Protein AF-A0A7W8E2T9-F1 (afdb_monomer)

Secondary structure (DSSP, 8-state):
--HHHHHHHHHHHHHHHHHHHHHHHHHHTTSTTTHHHHSPPSSHHHHHHHHHHHHHHHHHHHHHHHHHTT--HHHHTTSPTTS-HHHHHHHHHHHHHS-HHHHHHHHHHHHHHHHHHHHHHHHHHHHHHHHT-TTSS--

Nearest PDB structures (foldseek):
  8ka6-assembly1_A  TM=3.678E-01  e=3.080E+00  synthetic construct
  5ona-assembly1_A  TM=3.274E-01  e=3.440E+00  Homo sapiens

Structure (mmCIF, N/CA/C/O backbone):
data_AF-A0A7W8E2T9-F1
#
_entry.id   AF-A0A7W8E2T9-F1
#
loop_
_atom_site.group_PDB
_atom_site.id
_atom_site.type_symbol
_atom_site.label_atom_id
_atom_site.label_alt_id
_atom_site.label_comp_id
_atom_site.label_asym_id
_atom_site.label_entity_id
_atom_site.label_seq_id
_atom_site.pdbx_PDB_ins_code
_atom_site.Cartn_x
_atom_site.Cartn_y
_atom_site.Cartn_z
_atom_site.occupancy
_atom_site.B_iso_or_equiv
_atom_site.auth_seq_id
_atom_site.auth_comp_id
_atom_site.auth_asym_id
_atom_site.auth_atom_id
_atom_site.pdbx_PDB_model_num
ATOM 1 N N . MET A 1 1 ? 3.595 -1.027 -18.844 1.00 62.78 1 MET A N 1
ATOM 2 C CA . MET A 1 1 ? 3.741 0.191 -18.012 1.00 62.78 1 MET A CA 1
ATOM 3 C C . MET A 1 1 ? 5.228 0.493 -17.854 1.00 62.78 1 MET A C 1
ATOM 5 O O . MET A 1 1 ? 5.998 -0.455 -17.795 1.00 62.78 1 MET A O 1
ATOM 9 N N . ASN A 1 2 ? 5.650 1.761 -17.814 1.00 77.06 2 ASN A N 1
ATOM 10 C CA . ASN A 1 2 ? 7.060 2.116 -17.579 1.00 77.06 2 ASN A CA 1
ATOM 11 C C . ASN A 1 2 ? 7.319 2.253 -16.066 1.00 77.06 2 ASN A C 1
ATOM 13 O O . ASN A 1 2 ? 6.386 2.488 -15.301 1.00 77.06 2 ASN A O 1
ATOM 17 N N . LEU A 1 3 ? 8.577 2.163 -15.615 1.00 75.81 3 LEU A N 1
ATOM 18 C CA . LEU A 1 3 ? 8.931 2.258 -14.184 1.00 75.81 3 LEU A CA 1
ATOM 19 C C . LEU A 1 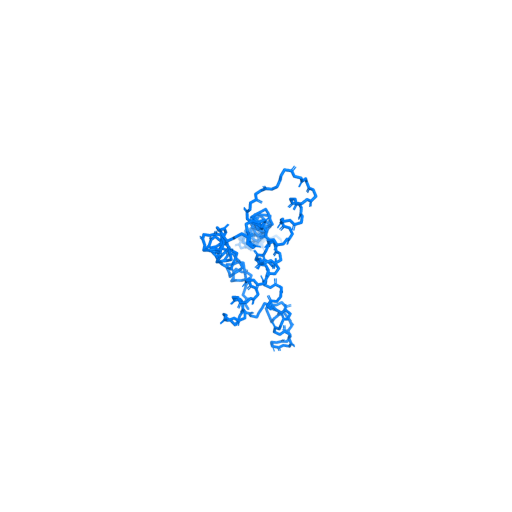3 ? 8.369 3.523 -13.510 1.00 75.81 3 LEU A C 1
ATOM 21 O O . LEU A 1 3 ? 7.909 3.480 -12.376 1.00 75.81 3 LEU A O 1
ATOM 25 N N . GLN A 1 4 ? 8.354 4.647 -14.226 1.00 80.38 4 GLN A N 1
ATOM 26 C CA . GLN A 1 4 ? 7.794 5.901 -13.720 1.00 80.38 4 GLN A CA 1
ATOM 27 C C . GLN A 1 4 ? 6.289 5.805 -13.442 1.00 80.38 4 GLN A C 1
ATOM 29 O O . GLN A 1 4 ? 5.837 6.278 -12.404 1.00 80.38 4 GLN A O 1
ATOM 34 N N . SER A 1 5 ? 5.519 5.172 -14.335 1.00 79.94 5 SER A N 1
ATOM 35 C CA . SER A 1 5 ? 4.077 4.986 -14.126 1.00 79.94 5 SER A CA 1
ATOM 36 C C . SER A 1 5 ? 3.809 3.990 -13.005 1.00 79.94 5 SER A C 1
ATOM 38 O O . SER A 1 5 ? 2.957 4.259 -12.174 1.00 79.94 5 SER A O 1
ATOM 40 N N . LEU A 1 6 ? 4.593 2.911 -12.906 1.00 81.25 6 LEU A N 1
ATOM 41 C CA . LEU A 1 6 ? 4.525 1.962 -11.790 1.00 81.25 6 LEU A CA 1
ATOM 42 C C . LEU A 1 6 ? 4.646 2.673 -10.438 1.00 81.25 6 LEU A C 1
ATOM 44 O O . LEU A 1 6 ? 3.811 2.493 -9.553 1.00 81.25 6 LEU A O 1
ATOM 48 N N . VAL A 1 7 ? 5.679 3.501 -10.295 1.00 82.31 7 VAL A N 1
ATOM 49 C CA . VAL A 1 7 ? 5.976 4.217 -9.053 1.00 82.31 7 VAL A CA 1
ATOM 50 C C . VAL A 1 7 ? 4.908 5.270 -8.773 1.00 82.31 7 VAL A C 1
ATOM 52 O O . VAL A 1 7 ? 4.400 5.327 -7.657 1.00 82.31 7 VAL A O 1
ATOM 55 N N . ALA A 1 8 ? 4.504 6.051 -9.779 1.00 84.81 8 ALA A N 1
ATOM 56 C CA . ALA A 1 8 ? 3.458 7.060 -9.626 1.00 84.81 8 ALA A CA 1
ATOM 57 C C . ALA A 1 8 ? 2.111 6.441 -9.220 1.00 84.81 8 ALA A C 1
ATOM 59 O O . ALA A 1 8 ? 1.478 6.914 -8.279 1.00 84.81 8 ALA A O 1
ATOM 60 N N . THR A 1 9 ? 1.694 5.356 -9.878 1.00 84.31 9 THR A N 1
ATOM 61 C CA . THR A 1 9 ? 0.458 4.634 -9.550 1.00 84.31 9 THR A CA 1
ATOM 62 C C . THR A 1 9 ? 0.529 4.019 -8.157 1.00 84.31 9 THR A C 1
ATOM 64 O O . THR A 1 9 ? -0.455 4.074 -7.425 1.00 84.31 9 THR A O 1
ATOM 67 N N . SER A 1 10 ? 1.683 3.479 -7.760 1.00 83.81 10 SER A N 1
ATOM 68 C CA . SER A 1 10 ? 1.841 2.892 -6.427 1.00 83.81 10 SER A CA 1
ATOM 69 C C . SER A 1 10 ? 1.798 3.951 -5.323 1.00 83.81 10 SER A C 1
ATOM 71 O O . SER A 1 10 ? 1.120 3.750 -4.324 1.00 83.81 10 SER A O 1
ATOM 73 N N . LEU A 1 11 ? 2.433 5.112 -5.524 1.00 85.31 11 LEU A N 1
ATOM 74 C CA . LEU A 1 11 ? 2.356 6.239 -4.587 1.00 85.31 11 LEU A CA 1
ATOM 75 C C . LEU A 1 11 ? 0.936 6.803 -4.484 1.00 85.31 11 LEU A C 1
ATOM 77 O O . LEU A 1 11 ? 0.447 7.042 -3.382 1.00 85.31 11 LEU A O 1
ATOM 81 N N . ALA A 1 12 ? 0.259 6.986 -5.622 1.00 87.69 12 ALA A N 1
ATOM 82 C CA . ALA A 1 12 ? -1.130 7.430 -5.647 1.00 87.69 12 ALA A CA 1
ATOM 83 C C . ALA A 1 12 ? -2.046 6.441 -4.910 1.00 87.69 12 ALA A C 1
ATOM 85 O O . ALA A 1 12 ? -2.916 6.862 -4.148 1.00 87.69 12 ALA A O 1
ATOM 86 N N . LEU A 1 13 ? -1.814 5.135 -5.087 1.00 86.94 13 LEU A N 1
ATOM 87 C CA . LEU A 1 13 ? -2.535 4.094 -4.364 1.00 86.94 13 LEU A CA 1
ATOM 88 C C . LEU A 1 13 ? -2.272 4.169 -2.855 1.00 86.94 13 LEU A C 1
ATOM 90 O O . LEU A 1 13 ? -3.228 4.116 -2.089 1.00 86.94 13 LEU A O 1
ATOM 94 N N . SER A 1 14 ? -1.022 4.347 -2.419 1.00 86.88 14 SER A N 1
ATOM 95 C CA . SER A 1 14 ? -0.682 4.494 -0.996 1.00 86.88 14 SER A CA 1
ATOM 96 C C . SER A 1 14 ? -1.406 5.680 -0.349 1.00 86.88 14 SER A C 1
ATOM 98 O O . SER A 1 14 ? -2.010 5.526 0.711 1.00 86.88 14 SER A O 1
ATOM 100 N N . VAL A 1 15 ? -1.433 6.841 -1.015 1.00 88.00 15 VAL A N 1
ATOM 101 C CA . VAL A 1 15 ? -2.159 8.030 -0.527 1.00 88.00 15 VAL A CA 1
ATOM 102 C C . VAL A 1 15 ? -3.671 7.789 -0.496 1.00 88.00 15 VAL A C 1
ATOM 104 O O . VAL A 1 15 ? -4.347 8.190 0.451 1.00 88.00 15 VAL A O 1
ATOM 107 N N . ALA A 1 16 ? -4.224 7.120 -1.511 1.00 87.69 16 ALA A N 1
ATOM 108 C CA . ALA A 1 16 ? -5.642 6.773 -1.533 1.00 87.69 16 ALA A CA 1
ATOM 109 C C . ALA A 1 16 ? -6.012 5.843 -0.365 1.00 87.69 16 ALA A C 1
ATOM 111 O O . ALA A 1 16 ? -7.010 6.080 0.312 1.00 87.69 16 ALA A O 1
ATOM 112 N N . VAL A 1 17 ? -5.192 4.824 -0.090 1.00 87.81 17 VAL A N 1
ATOM 113 C CA . VAL A 1 17 ? -5.390 3.898 1.035 1.00 87.81 17 VAL A CA 1
ATOM 114 C C . VAL A 1 17 ? -5.319 4.628 2.373 1.00 87.81 17 VAL A C 1
ATOM 116 O O . VAL A 1 17 ? -6.190 4.414 3.214 1.00 87.81 17 VAL A O 1
ATOM 119 N N . GLU A 1 18 ? -4.357 5.536 2.556 1.00 88.88 18 GLU A N 1
ATOM 120 C CA . GLU A 1 18 ? -4.262 6.373 3.759 1.00 88.88 18 GLU A CA 1
ATOM 121 C C . GLU A 1 18 ? -5.556 7.164 3.993 1.00 88.88 18 GLU A C 1
ATOM 123 O O . GLU A 1 18 ? -6.130 7.109 5.082 1.00 88.88 18 GLU A O 1
ATOM 128 N N . ARG A 1 19 ? -6.092 7.808 2.947 1.00 89.06 19 ARG A N 1
ATOM 129 C CA . ARG A 1 19 ? -7.361 8.548 3.038 1.00 89.06 19 ARG A CA 1
ATOM 130 C C . ARG A 1 19 ? -8.545 7.654 3.375 1.00 89.06 19 ARG A C 1
ATOM 132 O O . ARG A 1 19 ? -9.397 8.053 4.165 1.00 89.06 19 ARG A O 1
ATOM 139 N N . VAL A 1 20 ? -8.604 6.439 2.834 1.00 86.56 20 VAL A N 1
ATOM 140 C CA . VAL A 1 20 ? -9.663 5.486 3.193 1.00 86.56 20 VAL A CA 1
ATOM 141 C C . VAL A 1 20 ? -9.544 5.061 4.659 1.00 86.56 20 VAL A C 1
ATOM 143 O O . VAL A 1 20 ? -10.554 5.033 5.358 1.00 86.56 20 VAL A O 1
ATOM 146 N N . ILE A 1 21 ? -8.337 4.7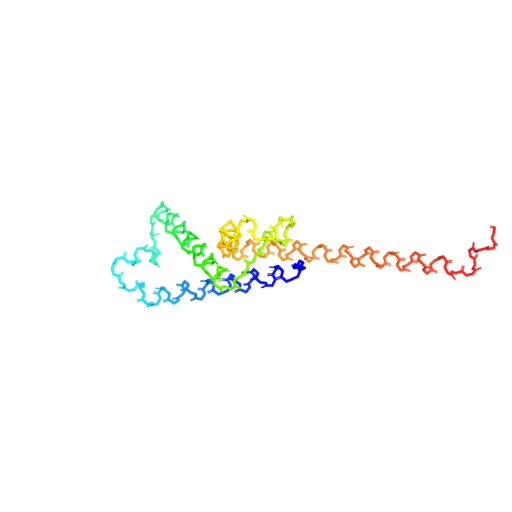75 5.154 1.00 87.31 21 ILE A N 1
ATOM 147 C CA . ILE A 1 21 ? -8.106 4.420 6.564 1.00 87.31 21 ILE A CA 1
ATOM 148 C C . ILE A 1 21 ? -8.517 5.571 7.493 1.00 87.31 21 ILE A C 1
ATOM 150 O O . ILE A 1 21 ? -9.145 5.329 8.525 1.00 87.31 21 ILE A O 1
ATOM 154 N N . GLU A 1 22 ? -8.225 6.821 7.131 1.00 85.88 22 GLU A N 1
ATOM 155 C CA . GLU A 1 22 ? -8.673 7.993 7.889 1.00 85.88 22 GLU A CA 1
ATOM 156 C C . GLU A 1 22 ? -10.199 8.123 7.916 1.00 85.88 22 GLU A C 1
ATOM 158 O O . GLU A 1 22 ? -10.776 8.335 8.984 1.00 85.88 22 GLU A O 1
ATOM 163 N N . ILE A 1 23 ? -10.867 7.947 6.771 1.00 86.19 23 ILE A N 1
ATOM 164 C CA . ILE A 1 23 ? -12.334 7.963 6.689 1.00 86.19 23 ILE A CA 1
ATOM 165 C C . ILE A 1 23 ? -12.925 6.841 7.547 1.00 86.19 23 ILE A C 1
ATOM 167 O O . ILE A 1 23 ? -13.884 7.071 8.284 1.00 86.19 23 ILE A O 1
ATOM 171 N N . LEU A 1 24 ? -12.349 5.636 7.509 1.00 85.00 24 LEU A N 1
ATOM 172 C CA . LEU A 1 24 ? -12.771 4.512 8.351 1.00 85.00 24 LEU A CA 1
ATOM 173 C C . LEU A 1 24 ? -12.586 4.822 9.837 1.00 85.00 24 LEU A C 1
ATOM 175 O O . LEU A 1 24 ? -13.478 4.550 10.641 1.00 85.00 24 LEU A O 1
ATOM 179 N N . LYS A 1 25 ? -11.471 5.455 10.206 1.00 82.31 25 LYS A N 1
ATOM 180 C CA . LYS A 1 25 ? -11.224 5.903 11.577 1.00 82.31 25 LYS A CA 1
ATOM 181 C C . LYS A 1 25 ? -12.246 6.951 12.026 1.00 82.31 25 LYS A C 1
ATOM 183 O O . LYS A 1 25 ? -12.714 6.883 13.157 1.00 82.31 25 LYS A O 1
ATOM 188 N N . GLN A 1 26 ? -12.618 7.898 11.168 1.00 82.81 26 GLN A N 1
ATOM 189 C CA . GLN A 1 26 ? -13.609 8.932 11.496 1.00 82.81 26 GLN A CA 1
ATOM 190 C C . GLN A 1 26 ? -15.040 8.382 11.568 1.00 82.81 26 GLN A C 1
ATOM 192 O O . GLN A 1 26 ? -15.807 8.784 12.437 1.00 82.81 26 GLN A O 1
ATOM 197 N N . SER A 1 27 ? -15.398 7.458 10.676 1.00 80.62 27 SER A N 1
ATOM 198 C CA . SER A 1 27 ? -16.759 6.915 10.570 1.00 80.62 27 SER A CA 1
ATOM 199 C C . SER A 1 27 ? -17.043 5.786 11.562 1.00 80.62 27 SER A C 1
ATOM 201 O O . SER A 1 27 ? -18.114 5.752 12.163 1.00 80.62 27 SER A O 1
ATOM 203 N N . VAL A 1 28 ? -16.088 4.873 11.754 1.00 77.62 28 VAL A N 1
ATOM 204 C CA . VAL A 1 28 ? -16.270 3.635 12.533 1.00 77.62 28 VAL A CA 1
ATOM 205 C C . VAL A 1 28 ? -15.379 3.601 13.782 1.00 77.62 28 VAL A C 1
ATOM 207 O O . VAL A 1 28 ? -15.592 2.797 14.686 1.00 77.62 28 VAL A O 1
ATOM 210 N N . GLY A 1 29 ? -14.404 4.506 13.911 1.00 65.88 29 GLY A N 1
ATOM 211 C CA . GLY A 1 29 ? -13.505 4.535 15.073 1.00 65.88 29 GLY A CA 1
ATOM 212 C C . GLY A 1 29 ? -14.191 4.875 16.400 1.00 65.88 29 GLY A C 1
ATOM 213 O O . GLY A 1 29 ? -13.673 4.512 17.452 1.00 65.88 29 GLY A O 1
ATOM 214 N N . ALA A 1 30 ? -15.369 5.508 16.367 1.00 64.25 30 ALA A N 1
ATOM 215 C CA . ALA A 1 30 ? -16.200 5.746 17.552 1.00 64.25 30 ALA A CA 1
ATOM 216 C C . ALA A 1 30 ? -17.092 4.543 17.923 1.00 64.25 30 ALA A C 1
ATOM 218 O O . ALA A 1 30 ? -17.717 4.535 18.983 1.00 64.25 30 ALA A O 1
ATOM 219 N N . THR A 1 31 ? -17.180 3.522 17.064 1.00 73.12 31 THR A N 1
ATOM 220 C CA . THR A 1 31 ? -18.001 2.338 17.319 1.00 73.12 31 THR A CA 1
ATOM 221 C C . THR A 1 31 ? -17.268 1.397 18.285 1.00 73.12 31 THR A C 1
ATOM 223 O O . THR A 1 31 ? -16.122 1.027 18.017 1.00 73.12 31 THR A O 1
ATOM 226 N N . PRO A 1 32 ? -17.900 0.928 19.379 1.00 66.06 32 PRO A N 1
ATOM 227 C CA . PRO A 1 32 ? -17.231 0.106 20.396 1.00 66.06 32 PRO A CA 1
ATOM 228 C C . PRO A 1 32 ? -16.659 -1.214 19.852 1.00 66.06 32 PRO A C 1
ATOM 230 O O . PRO A 1 32 ? -15.690 -1.732 20.395 1.00 66.06 32 PRO A O 1
ATOM 233 N N . LEU A 1 33 ? -17.201 -1.724 18.740 1.00 66.56 33 LEU A N 1
ATOM 234 C CA . LEU A 1 33 ? -16.706 -2.924 18.055 1.00 66.56 33 LEU A CA 1
ATOM 235 C C . LEU A 1 33 ? -15.335 -2.731 17.378 1.00 66.56 33 LEU A C 1
ATOM 237 O O . LEU A 1 33 ? -14.583 -3.693 17.244 1.00 66.56 33 LEU A O 1
ATOM 241 N N . PHE A 1 34 ? -14.996 -1.505 16.968 1.00 71.50 34 PHE A N 1
ATOM 242 C CA . PHE A 1 34 ? -13.781 -1.196 16.198 1.00 71.50 34 PHE A CA 1
ATOM 243 C C . PHE A 1 34 ? -12.845 -0.206 16.898 1.00 71.50 34 PHE A C 1
ATOM 245 O O . PHE A 1 34 ? -11.735 0.027 16.422 1.00 71.50 34 PHE A O 1
ATOM 252 N N . ALA A 1 35 ? -13.242 0.330 18.054 1.00 72.75 35 ALA A N 1
ATOM 253 C CA . ALA A 1 35 ? -12.423 1.237 18.852 1.00 72.75 35 ALA A CA 1
ATOM 254 C C . ALA A 1 35 ? -11.039 0.645 19.176 1.00 72.75 35 ALA A C 1
ATOM 256 O O . ALA A 1 35 ? -10.038 1.352 19.111 1.00 72.75 35 ALA A O 1
ATOM 257 N N . TRP A 1 36 ? -10.956 -0.667 19.430 1.00 77.06 36 TRP A N 1
ATOM 258 C CA . TRP A 1 36 ? -9.694 -1.362 19.718 1.00 77.06 36 TRP A CA 1
ATOM 259 C C . TRP A 1 36 ? -8.687 -1.338 18.552 1.00 77.06 36 TRP A C 1
ATOM 261 O O . TRP A 1 36 ? -7.485 -1.445 18.778 1.00 77.06 36 TRP A O 1
ATOM 271 N N . LEU A 1 37 ? -9.162 -1.189 17.309 1.00 78.19 37 LEU A N 1
ATOM 272 C CA . LEU A 1 37 ? -8.318 -1.175 16.114 1.00 78.19 37 LEU A CA 1
ATOM 273 C C . LEU A 1 37 ? -7.641 0.191 15.918 1.00 78.19 37 LEU A C 1
ATOM 275 O O . LEU A 1 37 ? -6.505 0.271 15.449 1.00 78.19 37 LEU A O 1
ATOM 279 N N . PHE A 1 38 ? -8.323 1.271 16.305 1.00 78.44 38 PHE A N 1
ATOM 280 C CA . PHE A 1 38 ? -7.864 2.645 16.082 1.00 78.44 38 PHE A CA 1
ATOM 281 C C . PHE A 1 38 ? -7.355 3.354 17.344 1.00 78.44 38 PHE A C 1
ATOM 283 O O . PHE A 1 38 ? -6.699 4.392 17.220 1.00 78.44 38 PHE A O 1
ATOM 290 N N . ALA A 1 39 ? -7.630 2.814 18.533 1.00 80.25 39 ALA A N 1
ATOM 291 C CA . ALA A 1 39 ? -7.114 3.319 19.799 1.00 80.25 39 ALA A CA 1
ATOM 292 C C . ALA A 1 39 ? -5.721 2.726 20.098 1.00 80.25 39 ALA A C 1
ATOM 294 O O . ALA A 1 39 ? -5.553 1.508 20.007 1.00 80.25 39 ALA A O 1
ATOM 295 N N . PRO A 1 40 ? -4.725 3.550 20.472 1.00 78.62 40 PRO A N 1
ATOM 296 C CA . PRO A 1 40 ? -3.419 3.055 20.903 1.00 78.62 40 PRO A CA 1
ATOM 297 C C . PRO A 1 40 ? -3.549 2.159 22.138 1.00 78.62 40 PRO A C 1
ATOM 299 O O . PRO A 1 40 ? -4.296 2.489 23.062 1.00 78.62 40 PRO A O 1
ATOM 302 N N . SER A 1 41 ? -2.798 1.056 22.180 1.00 79.81 41 SER A N 1
ATOM 303 C CA . SER A 1 41 ? -2.712 0.208 23.372 1.00 79.81 41 SER A CA 1
ATOM 304 C C . SER A 1 41 ? -1.394 0.436 24.106 1.00 79.81 41 SER A C 1
ATOM 306 O O . SER A 1 41 ? -0.329 0.480 23.500 1.00 79.81 41 SER A O 1
ATOM 308 N N . THR A 1 42 ? -1.443 0.525 25.436 1.00 82.06 42 THR A N 1
ATOM 309 C CA . THR A 1 42 ? -0.247 0.551 26.296 1.00 82.06 42 THR A CA 1
ATOM 310 C C . THR A 1 42 ? 0.463 -0.801 26.363 1.00 82.06 42 THR A C 1
ATOM 312 O O . THR A 1 42 ? 1.614 -0.867 26.788 1.00 82.06 42 THR A O 1
ATOM 315 N N . ASN A 1 43 ? -0.203 -1.889 25.960 1.00 87.06 43 ASN A N 1
ATOM 316 C CA . ASN A 1 43 ? 0.392 -3.217 25.935 1.00 87.06 43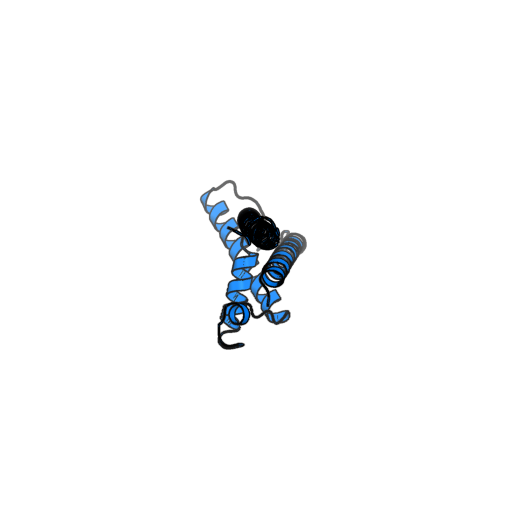 ASN A CA 1
ATOM 317 C C . ASN A 1 43 ? 1.148 -3.431 24.605 1.00 87.06 43 ASN A C 1
ATOM 319 O O . ASN A 1 43 ? 0.511 -3.435 23.548 1.00 87.06 43 ASN A O 1
ATOM 323 N N . PRO A 1 44 ? 2.471 -3.682 24.630 1.00 85.75 44 PRO A N 1
ATOM 324 C CA . PRO A 1 44 ? 3.281 -3.807 23.417 1.00 85.75 44 PRO A CA 1
ATOM 325 C C . PRO A 1 44 ? 2.845 -4.964 22.507 1.00 85.75 44 PRO A C 1
ATOM 327 O O . PRO A 1 44 ? 2.927 -4.856 21.284 1.00 85.75 44 PRO A O 1
ATOM 330 N N . GLN A 1 45 ? 2.338 -6.063 23.073 1.00 87.00 45 GLN A N 1
ATOM 331 C CA . GLN A 1 45 ? 1.858 -7.192 22.278 1.00 87.00 45 GLN A CA 1
ATOM 332 C C . GLN A 1 45 ? 0.546 -6.849 21.565 1.00 87.00 45 GLN A C 1
ATOM 334 O O . GLN A 1 45 ? 0.390 -7.154 20.383 1.00 87.00 45 GLN A O 1
ATOM 339 N N . MET A 1 46 ? -0.378 -6.170 22.251 1.00 83.38 46 MET A N 1
ATOM 340 C CA . MET A 1 46 ? -1.636 -5.719 21.645 1.00 83.38 46 MET A CA 1
ATOM 341 C C . MET A 1 46 ? -1.404 -4.636 20.590 1.00 83.38 46 MET A C 1
ATOM 343 O O . MET A 1 46 ? -2.058 -4.653 19.553 1.00 83.38 46 MET A O 1
ATOM 347 N N . GLU A 1 47 ? -0.442 -3.741 20.813 1.00 82.75 47 GLU A N 1
ATOM 348 C CA . GLU A 1 47 ? -0.068 -2.705 19.850 1.00 82.75 47 GLU A CA 1
ATOM 349 C C . GLU A 1 47 ? 0.526 -3.307 18.567 1.00 82.75 47 GLU A C 1
ATOM 351 O O . GLU A 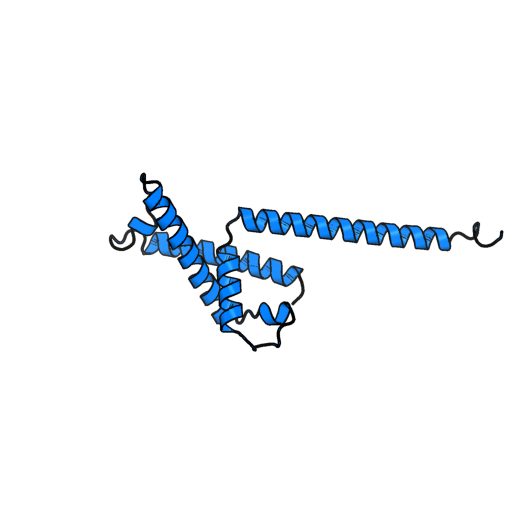1 47 ? 0.165 -2.900 17.464 1.00 82.75 47 GLU A O 1
ATOM 356 N N . SER A 1 48 ? 1.363 -4.344 18.686 1.00 85.12 48 SER A N 1
ATOM 357 C CA . SER A 1 48 ? 1.888 -5.079 17.526 1.00 85.12 48 SER A CA 1
ATOM 358 C C . SER A 1 48 ? 0.774 -5.747 16.709 1.00 85.12 48 SER A C 1
ATOM 360 O O . SER A 1 48 ? 0.725 -5.627 15.478 1.00 85.12 48 SER A O 1
ATOM 362 N N . TRP A 1 49 ? -0.182 -6.391 17.387 1.00 85.88 49 TRP A N 1
ATOM 363 C CA . TRP A 1 49 ? -1.359 -6.975 16.739 1.00 85.88 49 TRP A CA 1
ATOM 364 C C . TRP A 1 49 ? -2.233 -5.920 16.059 1.00 85.88 49 TRP A C 1
ATOM 366 O O . TRP A 1 49 ? -2.658 -6.125 14.923 1.00 85.88 49 TRP A O 1
ATOM 376 N N . ARG A 1 50 ? -2.453 -4.773 16.709 1.00 87.25 50 ARG A N 1
ATOM 377 C CA . ARG A 1 50 ? -3.201 -3.639 16.153 1.00 87.25 50 ARG A CA 1
ATOM 378 C C . ARG A 1 50 ? -2.535 -3.099 14.887 1.00 87.25 50 ARG A C 1
ATOM 380 O O . ARG A 1 50 ? -3.195 -2.952 13.861 1.00 87.25 50 ARG A O 1
ATOM 387 N N . CYS A 1 51 ? -1.225 -2.864 14.928 1.00 84.88 51 CYS A N 1
ATOM 388 C CA . CYS A 1 51 ? -0.446 -2.421 13.772 1.00 84.88 51 CYS A CA 1
ATOM 389 C C . CYS A 1 51 ? -0.512 -3.430 12.619 1.00 84.88 51 CYS A C 1
ATOM 391 O O . CYS A 1 51 ? -0.706 -3.046 11.467 1.00 84.88 51 CYS A O 1
ATOM 393 N N . THR A 1 52 ? -0.413 -4.725 12.919 1.00 85.62 52 THR A N 1
ATOM 394 C CA . THR A 1 52 ? -0.539 -5.793 11.916 1.00 85.62 52 THR A CA 1
ATOM 395 C C . THR A 1 52 ? -1.935 -5.812 11.293 1.00 85.62 52 THR A C 1
ATOM 397 O O . THR A 1 52 ? -2.065 -5.890 10.073 1.00 85.62 52 THR A O 1
ATOM 400 N N . ALA A 1 53 ? -2.983 -5.679 12.109 1.00 86.75 53 ALA A N 1
ATOM 401 C CA . ALA A 1 53 ? -4.362 -5.629 11.637 1.00 86.75 53 ALA A CA 1
ATOM 402 C C . ALA A 1 53 ? -4.618 -4.417 10.726 1.00 86.75 53 ALA A C 1
ATOM 404 O O . ALA A 1 53 ? -5.278 -4.559 9.699 1.00 86.75 53 ALA A O 1
ATOM 405 N N . ILE A 1 54 ? -4.044 -3.252 11.045 1.00 86.94 54 ILE A N 1
ATOM 406 C CA . ILE A 1 54 ? -4.117 -2.070 10.176 1.00 86.94 54 ILE A CA 1
ATOM 407 C C . ILE A 1 54 ? -3.380 -2.308 8.858 1.00 86.94 54 ILE A C 1
ATOM 409 O O . ILE A 1 54 ? -3.933 -1.993 7.812 1.00 86.94 54 ILE A O 1
ATOM 413 N N . HIS A 1 55 ? -2.182 -2.898 8.865 1.00 87.06 55 HIS A N 1
ATOM 414 C CA . HIS A 1 55 ? -1.474 -3.204 7.616 1.00 87.06 55 HIS A CA 1
ATOM 415 C C . HIS A 1 55 ? -2.247 -4.191 6.732 1.00 87.06 55 HIS A C 1
ATOM 417 O O . HIS A 1 55 ? -2.321 -3.995 5.520 1.00 87.06 55 HIS A O 1
ATOM 423 N N . LEU A 1 56 ? -2.866 -5.218 7.324 1.00 87.12 56 LEU A N 1
ATOM 424 C CA . LEU A 1 56 ? -3.733 -6.145 6.593 1.00 87.12 56 LEU A CA 1
ATOM 425 C C . LEU A 1 56 ? -4.960 -5.433 6.017 1.00 87.12 56 LEU A C 1
ATOM 427 O O . LEU A 1 56 ? -5.305 -5.652 4.858 1.00 87.12 56 LEU A O 1
ATOM 431 N N . LEU A 1 57 ? -5.592 -4.550 6.794 1.00 88.00 57 LEU A N 1
ATOM 432 C CA . LEU A 1 57 ? -6.720 -3.747 6.331 1.00 88.00 57 LEU A CA 1
ATOM 433 C C . LEU A 1 57 ? -6.313 -2.838 5.163 1.00 88.00 57 LEU A C 1
ATOM 435 O O . LEU A 1 57 ? -6.991 -2.827 4.137 1.00 88.00 57 LEU A O 1
ATOM 439 N N . SER A 1 58 ? -5.182 -2.142 5.279 1.00 87.75 58 SER A N 1
ATOM 440 C CA . SER A 1 58 ? -4.608 -1.328 4.205 1.00 87.75 58 SER A CA 1
ATOM 441 C C . SER A 1 58 ? -4.337 -2.158 2.953 1.00 87.75 58 SER A C 1
ATOM 443 O O . SER A 1 58 ? -4.692 -1.733 1.856 1.00 87.75 58 SER A O 1
ATOM 445 N N . ALA A 1 59 ? -3.794 -3.372 3.100 1.00 87.44 59 ALA A N 1
ATOM 446 C CA . ALA A 1 59 ? -3.544 -4.260 1.970 1.00 87.44 59 ALA A CA 1
ATOM 447 C C . ALA A 1 59 ? -4.840 -4.695 1.270 1.00 87.44 59 ALA A C 1
ATOM 449 O O . ALA A 1 59 ? -4.910 -4.697 0.041 1.00 87.44 59 ALA A O 1
ATOM 450 N N . LEU A 1 60 ? -5.888 -5.017 2.033 1.00 89.50 60 LEU A N 1
ATOM 451 C CA . LEU A 1 60 ? -7.196 -5.367 1.476 1.00 89.50 60 LEU A CA 1
ATOM 452 C C . LEU A 1 60 ? -7.837 -4.185 0.739 1.00 89.50 60 LEU A C 1
ATOM 454 O O . LEU A 1 60 ? -8.343 -4.360 -0.370 1.00 89.50 60 LEU A O 1
ATOM 458 N N . ILE A 1 61 ? -7.781 -2.983 1.318 1.00 90.12 61 ILE A N 1
ATOM 459 C CA . ILE A 1 61 ? -8.303 -1.758 0.698 1.00 90.12 61 ILE A CA 1
ATOM 460 C C . ILE A 1 61 ? -7.527 -1.438 -0.581 1.00 90.12 61 ILE A C 1
ATOM 462 O O . ILE A 1 61 ? -8.137 -1.209 -1.625 1.00 90.12 61 ILE A O 1
ATOM 466 N N . GLY A 1 62 ? -6.194 -1.477 -0.537 1.00 87.94 62 GLY A N 1
ATOM 467 C CA . GLY A 1 62 ? -5.351 -1.238 -1.705 1.00 87.94 62 GLY A CA 1
ATOM 468 C C . GLY A 1 62 ? -5.596 -2.248 -2.823 1.00 87.94 62 GLY A C 1
ATOM 469 O O . GLY A 1 62 ? -5.711 -1.864 -3.987 1.00 87.94 62 GLY A O 1
ATOM 470 N N . GLY A 1 63 ? -5.774 -3.527 -2.481 1.00 87.56 63 GLY A N 1
ATOM 471 C CA . GLY A 1 63 ? -6.136 -4.563 -3.446 1.00 87.56 63 GLY A CA 1
ATOM 472 C C . GLY A 1 63 ? -7.528 -4.354 -4.049 1.00 87.56 63 GLY A C 1
ATOM 473 O O . GLY A 1 63 ? -7.712 -4.534 -5.253 1.00 87.56 63 GLY A O 1
ATOM 474 N N . ALA A 1 64 ? -8.503 -3.909 -3.251 1.00 89.06 64 ALA A N 1
ATOM 475 C CA . ALA A 1 64 ? -9.832 -3.563 -3.746 1.00 89.06 64 ALA A CA 1
ATOM 476 C C . ALA A 1 64 ? -9.784 -2.373 -4.718 1.00 89.06 64 ALA A C 1
ATOM 478 O O . ALA A 1 64 ? -10.336 -2.464 -5.815 1.00 89.06 64 ALA A O 1
ATOM 479 N N . ILE A 1 65 ? -9.076 -1.294 -4.368 1.00 87.88 65 ILE A N 1
ATOM 480 C CA . ILE A 1 65 ? -8.889 -0.134 -5.252 1.00 87.88 65 ILE A CA 1
ATOM 481 C C . ILE A 1 65 ? -8.197 -0.562 -6.551 1.00 87.88 65 ILE A C 1
ATOM 483 O O . ILE A 1 65 ? -8.648 -0.183 -7.633 1.00 87.88 65 ILE A O 1
ATOM 487 N N . ALA A 1 66 ? -7.154 -1.395 -6.471 1.00 87.56 66 ALA A N 1
ATOM 488 C CA . ALA A 1 66 ? -6.449 -1.906 -7.645 1.00 87.56 66 ALA A CA 1
ATOM 489 C C . ALA A 1 66 ? -7.363 -2.736 -8.557 1.00 87.56 66 ALA A C 1
ATOM 491 O O . ALA A 1 66 ? -7.328 -2.563 -9.777 1.00 87.56 66 ALA A O 1
ATOM 492 N N . LYS A 1 67 ? -8.229 -3.574 -7.970 1.00 87.81 67 LYS A N 1
ATOM 493 C CA . LYS A 1 67 ? -9.242 -4.348 -8.697 1.00 87.81 67 LYS A CA 1
ATOM 494 C C . LYS A 1 67 ? -10.219 -3.442 -9.442 1.00 87.81 67 LYS A C 1
ATOM 496 O O . LYS A 1 67 ? -10.420 -3.631 -10.637 1.00 87.81 67 LYS A O 1
ATOM 501 N N . PHE A 1 68 ? -10.816 -2.463 -8.761 1.00 88.19 68 PHE A N 1
ATOM 502 C CA . PHE A 1 68 ? -11.787 -1.552 -9.381 1.00 88.19 68 PHE A CA 1
ATOM 503 C C . PHE A 1 68 ? -11.152 -0.603 -10.403 1.00 88.19 68 PHE A C 1
ATOM 505 O O . PHE A 1 68 ? -11.813 -0.208 -11.357 1.00 88.19 68 PHE A O 1
ATOM 512 N N . SER A 1 69 ? -9.868 -0.284 -10.238 1.00 84.06 69 SER A N 1
ATOM 513 C CA . SER A 1 69 ? -9.111 0.556 -11.174 1.00 84.06 69 SER A CA 1
ATOM 514 C C . SER A 1 69 ? -8.525 -0.226 -12.357 1.00 84.06 69 SER A C 1
ATOM 516 O O . SER A 1 69 ? -7.941 0.379 -13.251 1.00 84.06 69 SER A O 1
ATOM 518 N N . GLY A 1 70 ? -8.637 -1.560 -12.366 1.00 82.44 70 GLY A N 1
ATOM 519 C CA . GLY A 1 70 ? -8.085 -2.406 -13.426 1.00 82.44 70 GLY A CA 1
ATOM 520 C C . GLY A 1 70 ? -6.553 -2.422 -13.488 1.00 82.44 70 GLY A C 1
ATOM 521 O O . GLY A 1 70 ? -5.991 -2.642 -14.558 1.00 82.44 70 GLY A O 1
ATOM 522 N N . ILE A 1 71 ? -5.860 -2.175 -12.370 1.00 80.38 71 ILE A N 1
ATOM 523 C CA . ILE A 1 71 ? -4.392 -2.108 -12.353 1.00 80.38 71 ILE A CA 1
ATOM 524 C C . ILE A 1 71 ? -3.803 -3.526 -12.400 1.00 80.38 71 ILE A C 1
ATOM 526 O O . ILE A 1 71 ? -3.916 -4.294 -11.441 1.00 80.38 71 ILE A O 1
ATOM 530 N N . ASP A 1 72 ? -3.131 -3.856 -13.506 1.00 81.19 72 ASP A N 1
ATOM 531 C CA . ASP A 1 72 ? -2.386 -5.108 -13.678 1.00 81.19 72 ASP A CA 1
ATOM 532 C C . ASP A 1 72 ? -0.869 -4.854 -13.623 1.00 81.19 72 ASP A C 1
ATOM 534 O O . ASP A 1 72 ? -0.226 -4.500 -14.617 1.00 81.19 72 ASP A O 1
ATOM 538 N N . ILE A 1 73 ? -0.279 -5.029 -12.439 1.00 77.06 73 ILE A N 1
ATOM 539 C CA . ILE A 1 73 ? 1.156 -4.833 -12.226 1.00 77.06 73 ILE A CA 1
ATOM 540 C C . ILE A 1 73 ? 1.983 -6.032 -12.688 1.00 77.06 73 ILE A C 1
ATOM 542 O O . ILE A 1 73 ? 3.135 -5.872 -13.086 1.00 77.06 73 ILE A O 1
ATOM 546 N N . LEU A 1 74 ? 1.393 -7.228 -12.681 1.00 76.69 74 LEU A N 1
ATOM 547 C CA . LEU A 1 74 ? 2.091 -8.459 -13.033 1.00 76.69 74 LEU A CA 1
ATOM 548 C C . LEU A 1 74 ? 2.371 -8.508 -14.538 1.00 76.69 74 LEU A C 1
ATOM 550 O O . LEU A 1 74 ? 3.478 -8.854 -14.949 1.00 76.69 74 LEU A O 1
ATOM 554 N N . SER A 1 75 ? 1.416 -8.041 -15.347 1.00 74.31 75 SER A N 1
ATOM 555 C CA . SER A 1 75 ? 1.617 -7.811 -16.782 1.00 74.31 75 SER A CA 1
ATOM 556 C C . SER A 1 75 ? 2.766 -6.834 -17.070 1.00 74.31 75 SER A C 1
ATOM 558 O O . SER A 1 75 ? 3.494 -6.973 -18.051 1.00 74.31 75 SER A O 1
ATOM 560 N N . SER A 1 76 ? 2.981 -5.864 -16.176 1.00 70.31 76 SER A N 1
ATOM 561 C CA . SER A 1 76 ? 4.055 -4.874 -16.290 1.00 70.31 7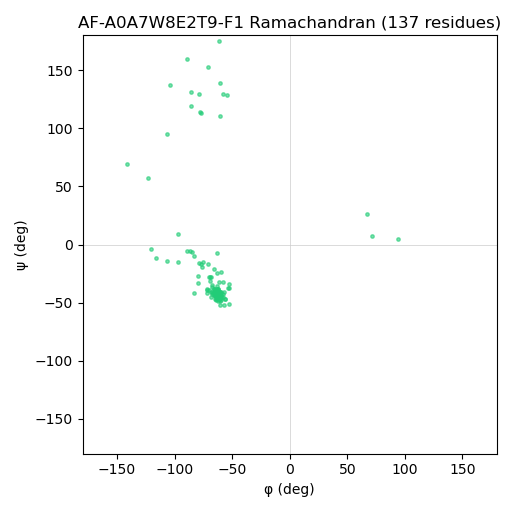6 SER A CA 1
ATOM 562 C C . SER A 1 76 ? 5.424 -5.409 -15.862 1.00 70.31 76 SER A C 1
ATOM 564 O O . SER A 1 76 ? 6.437 -4.805 -16.204 1.00 70.31 76 SER A O 1
ATOM 566 N N . LEU A 1 77 ? 5.461 -6.540 -15.152 1.00 70.19 77 LEU A N 1
ATOM 567 C CA . LEU A 1 77 ? 6.673 -7.252 -14.733 1.00 70.19 77 LEU A CA 1
ATOM 568 C C . LEU A 1 77 ? 7.036 -8.417 -15.672 1.00 70.19 77 LEU A C 1
ATOM 570 O O . LEU A 1 77 ? 7.943 -9.187 -15.371 1.00 70.19 77 LEU A O 1
ATOM 574 N N . GLY A 1 78 ? 6.354 -8.543 -16.816 1.00 69.75 78 GLY A N 1
ATOM 575 C CA . GLY A 1 78 ? 6.643 -9.558 -17.832 1.00 69.75 78 GLY A CA 1
ATOM 576 C C . GLY A 1 78 ? 5.825 -10.845 -17.712 1.00 69.75 78 GLY A C 1
ATOM 577 O O . GLY A 1 78 ? 6.051 -11.770 -18.490 1.00 69.75 78 GLY A O 1
ATOM 578 N N . ALA A 1 79 ? 4.860 -10.921 -16.788 1.00 74.06 79 ALA A N 1
ATOM 579 C CA . ALA A 1 79 ? 3.874 -11.998 -16.812 1.00 74.06 79 ALA A CA 1
ATOM 580 C C . ALA A 1 79 ? 2.902 -11.809 -17.987 1.00 74.06 79 ALA A C 1
ATOM 582 O O . ALA A 1 79 ? 2.643 -10.686 -18.426 1.00 74.06 79 ALA A O 1
ATOM 583 N N . SER A 1 80 ? 2.327 -12.902 -18.490 1.00 73.19 80 SER A N 1
ATOM 584 C CA . SER A 1 80 ? 1.275 -12.819 -19.506 1.00 73.19 80 SER A CA 1
ATOM 585 C C . SER A 1 80 ? 0.105 -11.982 -18.976 1.00 73.19 80 SER A C 1
ATOM 587 O O . SER A 1 80 ? -0.373 -12.208 -17.861 1.00 73.19 80 SER A O 1
ATOM 589 N N . ALA A 1 81 ? -0.335 -10.998 -19.764 1.00 65.25 81 ALA A N 1
ATOM 590 C CA . ALA A 1 81 ? -1.408 -10.087 -19.372 1.00 65.25 81 ALA A CA 1
ATOM 591 C C . ALA A 1 81 ? -2.664 -10.867 -18.953 1.00 65.25 81 ALA A C 1
ATOM 593 O O . ALA A 1 81 ? -3.104 -11.764 -19.672 1.00 65.25 81 ALA A O 1
ATOM 594 N N . GLY A 1 82 ? -3.219 -10.555 -17.778 1.00 63.28 82 GLY A N 1
ATOM 595 C CA . GLY A 1 82 ? -4.409 -11.232 -17.263 1.00 63.28 82 GLY A CA 1
ATOM 596 C C . GLY A 1 82 ? -4.213 -12.679 -16.788 1.00 63.28 82 GLY A C 1
ATOM 597 O O . GLY A 1 82 ? -5.205 -13.316 -16.442 1.00 63.28 82 GLY A O 1
ATOM 598 N N . ALA A 1 83 ? -2.984 -13.211 -16.714 1.00 69.19 83 ALA A N 1
ATOM 599 C CA . ALA A 1 83 ? -2.754 -14.580 -16.233 1.00 69.19 83 ALA A CA 1
ATOM 600 C C . ALA A 1 83 ? -3.130 -14.762 -14.752 1.00 69.19 83 ALA A C 1
ATOM 602 O O . ALA A 1 83 ? -3.702 -15.782 -14.372 1.00 69.19 83 ALA A O 1
ATOM 603 N N . HIS A 1 84 ? -2.845 -13.759 -13.914 1.00 78.06 84 HIS A N 1
ATOM 604 C CA . HIS A 1 84 ? -3.128 -13.807 -12.477 1.00 78.06 84 HIS A CA 1
ATOM 605 C C . HIS A 1 84 ? -3.629 -12.452 -11.940 1.00 78.06 84 HIS A C 1
ATOM 607 O O . HIS A 1 84 ? -2.938 -11.801 -11.152 1.00 78.06 84 HIS A O 1
ATO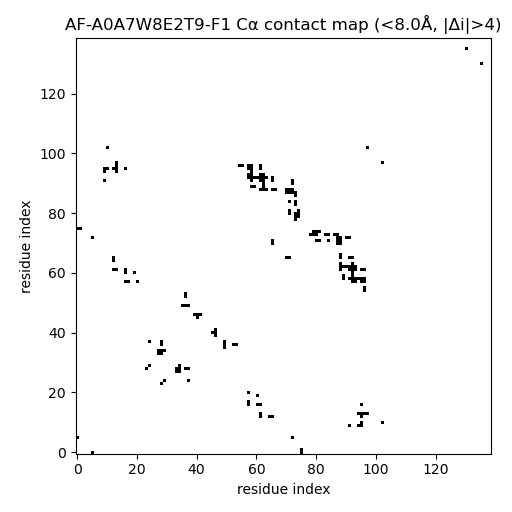M 613 N N . PRO A 1 85 ? -4.847 -12.015 -12.318 1.00 77.62 85 PRO A N 1
ATOM 614 C CA . PRO A 1 85 ? -5.383 -10.711 -11.919 1.00 77.62 85 PRO A CA 1
ATOM 615 C C . PRO A 1 85 ? -5.541 -10.598 -10.397 1.00 77.62 85 PRO A C 1
ATOM 617 O O . PRO A 1 85 ? -5.198 -9.579 -9.809 1.00 77.62 85 PRO A O 1
ATOM 620 N N . VAL A 1 86 ? -5.960 -11.681 -9.734 1.00 82.19 86 VAL A N 1
ATOM 621 C CA . VAL A 1 86 ? -6.097 -11.735 -8.267 1.00 82.19 86 VAL A CA 1
ATOM 622 C C . VAL A 1 86 ? -4.752 -11.528 -7.568 1.00 82.19 86 VAL A C 1
ATOM 624 O O . VAL A 1 86 ? -4.673 -10.785 -6.592 1.00 82.19 86 VAL A O 1
ATOM 627 N N . LEU A 1 87 ? -3.686 -12.141 -8.091 1.00 83.38 87 LEU A N 1
ATOM 628 C CA . LEU A 1 87 ? -2.336 -11.979 -7.556 1.00 83.38 87 LEU A CA 1
ATOM 629 C C . LEU A 1 87 ? -1.834 -10.547 -7.768 1.00 83.38 87 LEU A C 1
ATOM 631 O O . LEU A 1 87 ? -1.276 -9.963 -6.845 1.00 83.38 87 LEU A O 1
ATOM 635 N N . SER A 1 88 ? -2.088 -9.960 -8.942 1.00 82.88 88 SER A N 1
ATOM 636 C CA . SER A 1 88 ? -1.754 -8.560 -9.226 1.00 82.88 88 SER A CA 1
ATOM 637 C C . SER A 1 88 ? -2.399 -7.604 -8.217 1.00 82.88 88 SER A C 1
ATOM 639 O O . SER A 1 88 ? -1.722 -6.743 -7.655 1.00 82.88 88 SER A O 1
ATOM 641 N N . TYR A 1 89 ? -3.692 -7.783 -7.926 1.00 85.62 89 TYR A N 1
ATOM 642 C CA . TYR A 1 89 ? -4.391 -6.960 -6.937 1.00 85.62 89 TYR A CA 1
ATOM 643 C C . TYR A 1 89 ? -3.835 -7.167 -5.527 1.00 85.62 89 TYR A C 1
ATOM 645 O O . TYR A 1 89 ? -3.652 -6.196 -4.796 1.00 85.62 89 TYR A O 1
ATOM 653 N N . GLY A 1 90 ? -3.508 -8.409 -5.157 1.00 83.06 90 GLY A N 1
ATOM 654 C CA . GLY A 1 90 ? -2.865 -8.718 -3.880 1.00 83.06 90 GLY A CA 1
ATOM 655 C C . GLY A 1 90 ? -1.511 -8.023 -3.722 1.00 83.06 90 GLY A C 1
ATOM 656 O O . GLY A 1 90 ? -1.261 -7.396 -2.696 1.00 83.06 90 GLY A O 1
ATOM 657 N N . VAL A 1 91 ? -0.668 -8.059 -4.757 1.00 83.75 91 VAL A N 1
ATOM 658 C CA . VAL A 1 91 ? 0.639 -7.381 -4.767 1.00 83.75 91 VAL A CA 1
ATOM 659 C C . VAL A 1 91 ? 0.479 -5.865 -4.650 1.00 83.75 91 VAL A C 1
ATOM 661 O O . VAL A 1 91 ? 1.180 -5.246 -3.854 1.00 83.75 91 VAL A O 1
ATOM 664 N N . MET A 1 92 ? -0.469 -5.261 -5.373 1.00 83.00 92 MET A N 1
ATOM 665 C CA . MET A 1 92 ? -0.766 -3.826 -5.248 1.00 83.00 92 MET A CA 1
ATOM 666 C C . MET A 1 92 ? -1.248 -3.452 -3.846 1.00 83.00 92 MET A C 1
ATOM 668 O O . MET A 1 92 ? -0.821 -2.441 -3.292 1.00 83.00 92 MET A O 1
ATOM 672 N N . GLY A 1 93 ? -2.097 -4.291 -3.252 1.00 83.38 93 GLY A N 1
ATOM 673 C CA . GLY A 1 93 ? -2.515 -4.149 -1.865 1.00 83.38 93 GLY A CA 1
ATOM 674 C C . GLY A 1 93 ? -1.325 -4.153 -0.913 1.00 83.38 93 GLY A C 1
ATOM 675 O O . GLY A 1 93 ? -1.142 -3.204 -0.153 1.00 83.38 93 GLY A O 1
ATOM 676 N N . LEU A 1 94 ? -0.458 -5.160 -1.007 1.00 83.38 94 LEU A N 1
ATOM 677 C CA . LEU A 1 94 ? 0.746 -5.256 -0.178 1.00 83.38 94 LEU A CA 1
ATOM 678 C C . LEU A 1 94 ? 1.695 -4.062 -0.367 1.00 83.38 94 LEU A C 1
ATOM 680 O O . LEU A 1 94 ? 2.206 -3.535 0.617 1.00 83.38 94 LEU A O 1
ATOM 684 N N . LEU A 1 95 ? 1.887 -3.593 -1.603 1.00 83.00 95 LEU A N 1
ATOM 685 C CA . LEU A 1 95 ? 2.701 -2.409 -1.899 1.00 83.00 95 LEU A CA 1
ATOM 686 C C . LEU A 1 95 ? 2.116 -1.133 -1.279 1.00 83.00 95 LEU A C 1
ATOM 688 O O . LEU A 1 95 ? 2.864 -0.313 -0.749 1.00 83.00 95 LEU A O 1
ATOM 692 N N . SER A 1 96 ? 0.790 -0.984 -1.297 1.00 82.12 96 SER A N 1
ATOM 693 C CA . SER A 1 96 ? 0.108 0.148 -0.656 1.00 82.12 96 SER A CA 1
ATOM 694 C C . SER A 1 96 ? 0.158 0.101 0.873 1.00 82.12 96 SER A C 1
ATOM 696 O O . SER A 1 96 ? 0.154 1.142 1.522 1.00 82.12 96 SER A O 1
ATOM 698 N N . ALA A 1 97 ? 0.243 -1.099 1.457 1.00 82.69 97 ALA A N 1
ATOM 699 C CA . ALA A 1 97 ? 0.428 -1.285 2.893 1.00 82.69 97 ALA A CA 1
ATOM 700 C C . ALA A 1 97 ? 1.871 -0.997 3.344 1.00 82.69 97 ALA A C 1
ATOM 702 O O . ALA A 1 97 ? 2.112 -0.820 4.539 1.00 82.69 97 ALA A O 1
ATOM 703 N N . GLY A 1 98 ? 2.824 -0.935 2.406 1.00 76.00 98 GLY A N 1
ATOM 704 C CA . GLY A 1 98 ? 4.185 -0.478 2.659 1.00 76.00 98 GLY A CA 1
ATOM 705 C C . GLY A 1 98 ? 4.169 0.969 3.147 1.00 76.00 98 GLY A C 1
ATOM 706 O O . GLY A 1 98 ? 3.847 1.880 2.389 1.00 76.00 98 GLY A O 1
ATOM 707 N N . GLY A 1 99 ? 4.496 1.179 4.423 1.00 69.62 99 GLY A N 1
ATOM 708 C CA . GLY A 1 99 ? 4.498 2.504 5.041 1.00 69.62 99 GLY A CA 1
ATOM 709 C C . GLY A 1 99 ? 5.486 3.487 4.398 1.00 69.62 99 GLY A C 1
ATOM 710 O O . GLY A 1 99 ? 6.303 3.134 3.545 1.00 69.62 99 GLY A O 1
ATOM 711 N N . SER A 1 100 ? 5.455 4.740 4.855 1.00 69.31 100 SER A N 1
ATOM 712 C CA . SER A 1 100 ? 6.276 5.839 4.318 1.00 69.31 100 SER A CA 1
ATOM 713 C C . SER A 1 100 ? 7.7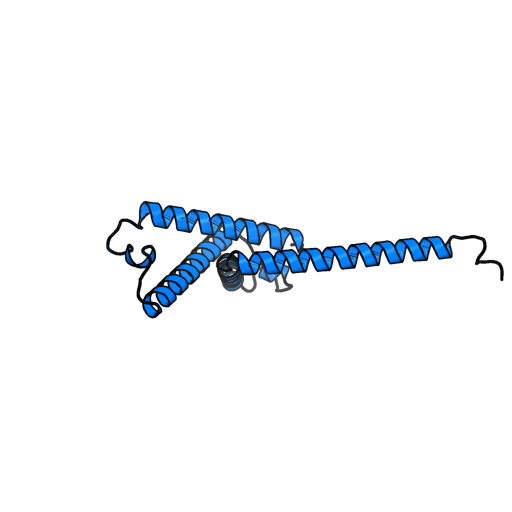80 5.532 4.264 1.00 69.31 100 SER A C 1
ATOM 715 O O . SER A 1 100 ? 8.453 5.934 3.319 1.00 69.31 100 SER A O 1
ATOM 717 N N . ALA A 1 101 ? 8.308 4.761 5.221 1.00 72.19 101 ALA A N 1
ATOM 718 C CA . ALA A 1 101 ? 9.709 4.338 5.238 1.00 72.19 101 ALA A CA 1
ATOM 719 C C . ALA A 1 101 ? 10.091 3.467 4.026 1.00 72.19 101 ALA A C 1
ATOM 721 O O . ALA A 1 101 ? 11.140 3.683 3.420 1.00 72.19 101 ALA A O 1
ATOM 722 N N . PHE A 1 102 ? 9.230 2.520 3.636 1.00 79.00 102 PHE A N 1
ATOM 723 C CA . PHE A 1 102 ? 9.460 1.672 2.463 1.00 79.00 102 PHE A CA 1
ATOM 724 C C . PHE A 1 102 ? 9.514 2.512 1.180 1.00 79.00 102 PHE A C 1
ATOM 726 O O . PHE A 1 102 ? 10.462 2.401 0.402 1.00 79.00 102 PHE A O 1
ATOM 733 N N . TRP A 1 103 ? 8.539 3.404 0.987 1.00 80.62 103 TRP A N 1
ATOM 734 C CA . TRP A 1 103 ? 8.475 4.255 -0.203 1.00 80.62 103 TRP A CA 1
ATOM 735 C C . TRP A 1 103 ? 9.602 5.284 -0.270 1.00 80.62 103 TRP A C 1
ATOM 737 O O . TRP A 1 103 ? 10.111 5.540 -1.359 1.00 80.62 103 TRP A O 1
ATOM 747 N N . ASN A 1 104 ? 10.047 5.823 0.867 1.00 80.81 104 ASN A N 1
ATOM 748 C CA . ASN A 1 104 ? 11.210 6.710 0.911 1.00 80.81 104 ASN A CA 1
ATOM 749 C C . ASN A 1 104 ? 12.475 5.993 0.422 1.00 80.81 104 ASN A C 1
ATOM 751 O O . ASN A 1 104 ? 13.159 6.504 -0.463 1.00 80.81 104 ASN A O 1
ATOM 755 N N . HIS A 1 105 ? 12.730 4.770 0.898 1.00 81.38 105 HIS A N 1
ATOM 756 C CA . HIS A 1 105 ? 13.845 3.963 0.399 1.00 81.38 105 HIS A CA 1
ATOM 757 C C . HIS A 1 105 ? 13.713 3.623 -1.092 1.00 81.38 105 HIS A C 1
ATOM 759 O O . HIS A 1 105 ? 14.696 3.697 -1.828 1.00 81.38 105 HIS A O 1
ATOM 765 N N . ALA A 1 106 ? 12.507 3.291 -1.561 1.00 78.25 106 ALA A N 1
ATOM 766 C CA . ALA A 1 106 ? 12.264 3.027 -2.978 1.00 78.25 106 ALA A CA 1
ATOM 767 C C . ALA A 1 106 ? 12.538 4.266 -3.851 1.00 78.25 106 ALA A C 1
ATOM 769 O O . ALA A 1 106 ? 13.162 4.160 -4.907 1.00 78.25 106 ALA A O 1
ATOM 770 N N . LEU A 1 107 ? 12.116 5.452 -3.404 1.00 82.25 107 LEU A N 1
ATOM 771 C CA . LEU A 1 107 ? 12.378 6.717 -4.091 1.00 82.25 107 LEU A CA 1
ATOM 772 C C . LEU A 1 107 ? 13.868 7.051 -4.128 1.00 82.25 107 LEU A C 1
ATOM 774 O O . LEU A 1 107 ? 14.357 7.503 -5.162 1.00 82.25 107 LEU A O 1
ATOM 778 N N . ASP A 1 108 ? 14.595 6.810 -3.041 1.00 85.19 108 ASP A N 1
ATOM 779 C CA . ASP A 1 108 ? 16.040 7.035 -3.003 1.00 85.19 108 ASP A CA 1
ATOM 780 C C . ASP A 1 108 ? 16.790 6.082 -3.938 1.00 85.19 108 ASP A C 1
ATOM 782 O O . ASP A 1 108 ? 17.682 6.518 -4.668 1.00 85.19 108 ASP A O 1
ATOM 786 N N . LEU A 1 109 ? 16.363 4.819 -4.027 1.00 82.56 109 LEU A N 1
ATOM 787 C CA . LEU A 1 109 ? 16.887 3.874 -5.012 1.00 82.56 109 LEU A CA 1
ATOM 788 C C . LEU A 1 109 ? 16.643 4.361 -6.452 1.00 82.56 109 LEU A C 1
ATOM 790 O O . LEU A 1 109 ? 17.547 4.327 -7.285 1.00 82.56 109 LEU A O 1
ATOM 794 N N . ILE A 1 110 ? 15.446 4.871 -6.753 1.00 83.19 110 ILE A N 1
ATOM 795 C CA . 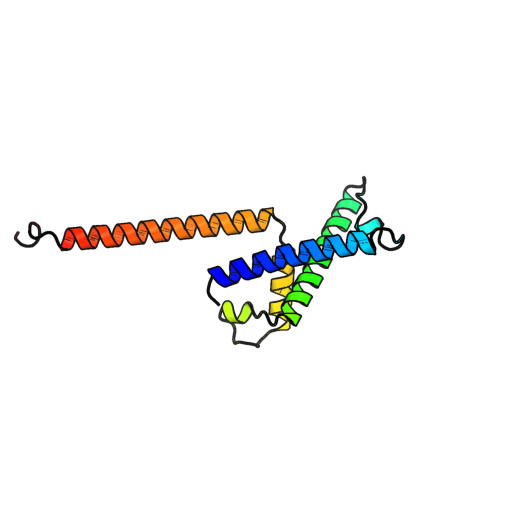ILE A 1 110 ? 15.124 5.414 -8.083 1.00 83.19 110 ILE A CA 1
ATOM 796 C C . ILE A 1 110 ? 15.975 6.646 -8.401 1.00 83.19 110 ILE A C 1
ATOM 798 O O . ILE A 1 110 ? 16.443 6.784 -9.533 1.00 83.19 110 ILE A O 1
ATOM 802 N N . LYS A 1 111 ? 16.203 7.534 -7.425 1.00 85.31 111 LYS A N 1
ATOM 803 C CA . LYS A 1 111 ? 17.103 8.684 -7.594 1.00 85.31 111 LYS A CA 1
ATOM 804 C C . LYS A 1 111 ? 18.524 8.223 -7.904 1.00 85.31 111 LYS A C 1
ATOM 806 O O . LYS A 1 111 ? 19.112 8.739 -8.848 1.00 85.31 111 LYS A O 1
ATOM 811 N N . ALA A 1 112 ? 19.044 7.236 -7.174 1.00 82.75 112 ALA A N 1
ATOM 812 C CA . ALA A 1 112 ? 20.380 6.693 -7.410 1.00 82.75 112 ALA A CA 1
ATOM 813 C C . ALA A 1 112 ? 20.517 6.114 -8.829 1.00 82.75 112 ALA A C 1
ATOM 815 O O . ALA A 1 112 ? 21.447 6.462 -9.551 1.00 82.75 112 ALA A O 1
ATOM 816 N N . VAL A 1 113 ? 19.538 5.320 -9.277 1.00 83.81 113 VAL A N 1
ATOM 817 C CA . VAL A 1 113 ? 19.512 4.770 -10.645 1.00 83.81 113 VAL A CA 1
ATOM 818 C C . VAL A 1 113 ? 19.401 5.871 -11.705 1.00 83.81 113 VAL A C 1
ATOM 820 O O . VAL A 1 113 ? 19.961 5.750 -12.794 1.00 83.81 113 VAL A O 1
ATOM 823 N N . LYS A 1 114 ? 18.666 6.952 -11.422 1.00 84.00 114 LYS A N 1
ATOM 824 C CA . LYS A 1 114 ? 18.566 8.096 -12.336 1.00 84.00 114 LYS A CA 1
ATOM 825 C C . LYS A 1 114 ? 19.918 8.791 -12.499 1.00 84.00 114 LYS A C 1
ATOM 827 O O . LYS A 1 114 ? 20.301 9.059 -13.632 1.00 84.00 114 LYS A O 1
ATOM 832 N N . ILE A 1 115 ? 20.614 9.047 -11.392 1.00 88.38 115 ILE A N 1
ATOM 833 C CA . ILE A 1 115 ? 21.937 9.688 -11.387 1.00 88.38 115 ILE A CA 1
ATOM 834 C C . ILE A 1 115 ? 22.934 8.840 -12.184 1.00 88.38 115 ILE A C 1
ATOM 836 O O . ILE A 1 115 ? 23.559 9.352 -13.103 1.00 88.38 115 ILE A O 1
ATOM 840 N N . ASP A 1 116 ? 22.984 7.530 -11.934 1.00 86.56 11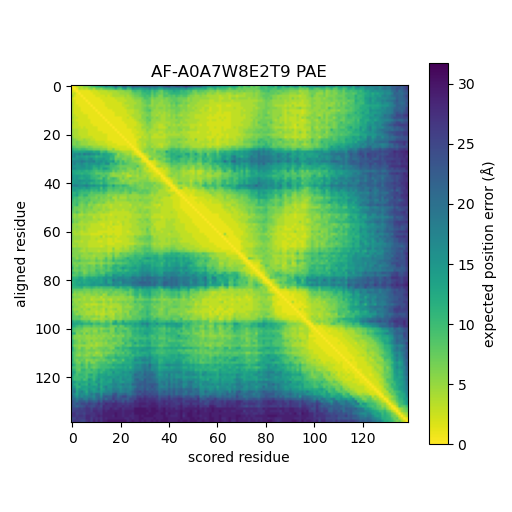6 ASP A N 1
ATOM 841 C CA . ASP A 1 116 ? 23.868 6.603 -12.655 1.00 86.56 116 ASP A CA 1
ATOM 842 C C . ASP A 1 116 ? 23.643 6.620 -14.182 1.00 86.56 116 ASP A C 1
ATOM 844 O O . ASP A 1 116 ? 24.584 6.655 -14.982 1.00 86.56 116 ASP A O 1
ATOM 848 N N . LYS A 1 117 ? 22.377 6.685 -14.616 1.00 82.06 117 LYS A N 1
ATOM 849 C CA . LYS A 1 117 ? 22.037 6.822 -16.040 1.00 82.06 117 LYS A CA 1
ATOM 850 C C . LYS A 1 117 ? 22.446 8.170 -16.623 1.00 82.06 117 LYS A C 1
ATOM 852 O O . LYS A 1 117 ? 22.892 8.210 -17.770 1.00 82.06 117 LYS A O 1
ATOM 857 N N . GLU A 1 118 ? 22.262 9.258 -15.880 1.00 86.00 118 GLU A N 1
ATOM 858 C CA . GLU A 1 118 ? 22.683 10.599 -16.300 1.00 86.00 118 GLU A CA 1
ATOM 859 C C . GLU A 1 118 ? 24.207 10.673 -16.443 1.00 86.00 118 GLU A C 1
ATOM 861 O O . GLU A 1 118 ? 24.696 11.189 -17.449 1.00 86.00 118 GLU A O 1
ATOM 866 N N . ASP A 1 119 ? 24.949 10.084 -15.510 1.00 85.25 119 ASP A N 1
ATOM 867 C CA . ASP A 1 119 ? 26.410 10.030 -15.544 1.00 85.25 119 ASP A CA 1
ATOM 868 C C . ASP A 1 119 ? 26.915 9.159 -16.698 1.00 85.25 119 ASP A C 1
ATOM 870 O O . ASP A 1 119 ? 27.795 9.575 -17.455 1.00 85.25 119 ASP A O 1
ATOM 874 N N . THR A 1 120 ? 26.291 8.001 -16.929 1.00 83.56 120 THR A N 1
ATOM 875 C CA . THR A 1 120 ? 26.606 7.143 -18.082 1.00 83.56 120 THR A CA 1
ATOM 876 C C . THR A 1 120 ? 26.321 7.853 -19.408 1.00 83.56 120 THR A C 1
ATOM 878 O O . THR A 1 120 ? 27.109 7.763 -20.351 1.00 83.56 120 THR A O 1
ATOM 881 N N . ALA A 1 121 ? 25.203 8.579 -19.507 1.00 83.94 121 ALA A N 1
ATOM 882 C CA . ALA A 1 121 ? 24.865 9.353 -20.697 1.00 83.94 121 ALA A CA 1
ATOM 883 C C . ALA A 1 121 ? 25.864 10.497 -20.926 1.00 83.94 121 ALA A C 1
ATOM 885 O O . ALA A 1 121 ? 26.334 10.678 -22.048 1.00 83.94 121 ALA A O 1
ATOM 886 N N . ARG A 1 122 ? 26.248 11.223 -19.868 1.00 84.25 122 ARG A N 1
ATOM 887 C CA . ARG A 1 122 ? 27.286 12.264 -19.926 1.00 84.25 122 ARG A CA 1
ATOM 888 C C . ARG A 1 122 ? 28.635 11.700 -20.368 1.00 84.25 122 ARG A C 1
ATOM 890 O O . ARG A 1 122 ? 29.273 12.294 -21.231 1.00 84.25 122 ARG A O 1
ATOM 897 N N . ALA A 1 123 ? 29.038 10.543 -19.842 1.00 79.88 123 ALA A N 1
ATOM 898 C CA . ALA A 1 123 ? 30.279 9.872 -20.226 1.00 79.88 123 ALA A CA 1
ATOM 899 C C . ALA A 1 123 ? 30.283 9.448 -21.705 1.00 79.88 123 ALA A C 1
ATOM 901 O O . ALA A 1 123 ? 31.286 9.631 -22.391 1.00 79.88 123 ALA A O 1
ATOM 902 N N . ARG A 1 124 ? 29.155 8.940 -22.224 1.00 79.19 124 ARG A N 1
ATOM 903 C CA . ARG A 1 124 ? 29.005 8.610 -23.654 1.00 79.19 124 ARG A CA 1
ATOM 904 C C . ARG A 1 124 ? 29.115 9.841 -24.548 1.00 79.19 124 ARG A C 1
ATOM 906 O O . ARG A 1 124 ? 29.852 9.807 -25.523 1.00 79.19 124 ARG A O 1
ATOM 913 N N . VAL A 1 125 ? 28.430 10.929 -24.193 1.00 81.25 125 VAL A N 1
ATOM 914 C CA . VAL A 1 125 ? 28.505 12.190 -24.951 1.00 81.25 125 VAL A CA 1
ATOM 915 C C . VAL A 1 125 ? 29.935 12.739 -24.948 1.00 81.25 125 VAL A C 1
ATOM 917 O O . VAL A 1 125 ? 30.429 13.152 -25.990 1.00 81.25 125 VAL A O 1
ATOM 920 N N . ALA A 1 126 ? 30.631 12.700 -23.808 1.00 77.06 126 ALA A N 1
ATOM 921 C CA . ALA A 1 126 ? 32.029 13.121 -23.728 1.00 77.06 126 ALA A CA 1
ATOM 922 C C . ALA A 1 126 ? 32.960 12.256 -24.602 1.00 77.06 126 ALA A C 1
ATOM 924 O O . ALA A 1 126 ? 33.838 12.793 -25.274 1.00 77.06 126 ALA A O 1
ATOM 925 N N . ALA A 1 127 ? 32.754 10.935 -24.636 1.00 75.50 127 ALA A N 1
ATOM 926 C CA . ALA A 1 127 ? 33.521 10.025 -25.488 1.00 75.50 127 ALA A CA 1
ATOM 927 C C . ALA A 1 127 ? 33.296 10.287 -26.991 1.00 75.50 127 ALA A C 1
ATOM 929 O O . ALA A 1 127 ? 34.265 10.333 -27.749 1.00 75.50 127 ALA A O 1
ATOM 930 N N . ASP A 1 128 ? 32.053 10.540 -27.411 1.00 71.62 128 ASP A N 1
ATOM 931 C CA . ASP A 1 128 ? 31.735 10.917 -28.796 1.00 71.62 128 ASP A CA 1
ATOM 932 C C . ASP A 1 128 ? 32.381 12.256 -29.188 1.00 71.62 128 ASP A C 1
ATOM 934 O O . ASP A 1 128 ? 32.924 12.389 -30.287 1.00 71.62 128 ASP A O 1
ATOM 938 N N . TYR A 1 129 ? 32.402 13.243 -28.284 1.00 64.81 129 TYR A N 1
ATOM 939 C CA . TYR A 1 129 ? 33.099 14.513 -28.519 1.00 64.81 129 TYR A CA 1
ATOM 940 C C . TYR A 1 129 ? 34.613 14.326 -28.700 1.00 64.81 129 TYR A C 1
ATOM 942 O O . TYR A 1 129 ? 35.200 14.973 -29.565 1.00 64.81 129 TYR A O 1
ATOM 950 N N . HIS A 1 130 ? 35.243 13.423 -27.944 1.00 59.78 130 HIS A N 1
ATOM 951 C CA . HIS A 1 130 ? 36.670 13.117 -28.093 1.00 59.78 130 HIS A CA 1
ATOM 952 C C . HIS A 1 130 ? 37.008 12.387 -29.404 1.00 59.78 130 HIS A C 1
ATOM 954 O O . HIS A 1 130 ? 38.087 12.607 -29.949 1.00 59.78 130 HIS A O 1
ATOM 960 N N . LEU A 1 131 ? 36.098 11.568 -29.943 1.00 57.62 131 LEU A N 1
ATOM 961 C CA . LEU A 1 131 ? 36.253 10.931 -31.261 1.00 57.62 131 LEU A CA 1
ATOM 962 C C . LEU A 1 131 ? 36.000 11.894 -32.434 1.00 57.62 131 LEU A C 1
ATOM 964 O O . LEU A 1 131 ? 36.429 11.631 -33.555 1.00 57.62 131 LEU A O 1
ATOM 968 N N . SER A 1 132 ? 35.319 13.012 -32.176 1.00 57.75 132 SER A N 1
ATOM 969 C CA . SER A 1 132 ? 34.998 14.046 -33.168 1.00 57.75 132 SER A CA 1
ATOM 970 C C . SER A 1 132 ? 36.083 15.125 -33.294 1.00 57.75 132 SER A C 1
ATOM 972 O O . SER A 1 132 ? 35.965 16.006 -34.146 1.00 57.75 132 SER A O 1
ATOM 974 N N . ASP A 1 133 ? 37.117 15.097 -32.444 1.00 54.81 133 ASP A N 1
ATOM 975 C CA . ASP A 1 133 ? 38.203 16.079 -32.458 1.00 54.81 133 ASP A CA 1
ATOM 976 C C . ASP A 1 133 ? 39.196 15.760 -33.602 1.00 54.81 133 ASP A C 1
ATOM 978 O O . ASP A 1 133 ? 39.889 14.734 -33.559 1.00 54.81 133 ASP A O 1
ATOM 982 N N . PRO A 1 134 ? 39.318 16.618 -34.638 1.00 55.56 134 PRO A N 1
ATOM 983 C CA . PRO A 1 134 ? 40.152 16.355 -35.815 1.00 55.56 134 PRO A CA 1
ATOM 984 C C . PRO A 1 134 ? 41.655 16.227 -35.512 1.00 55.56 134 PRO A C 1
ATOM 986 O O . PRO A 1 134 ? 42.427 15.859 -36.399 1.00 55.56 134 PRO A O 1
ATOM 989 N N . LYS A 1 135 ? 42.096 16.509 -34.279 1.00 57.12 135 LYS A N 1
ATOM 990 C CA . LYS A 1 135 ? 43.492 16.341 -33.849 1.00 57.12 135 LYS A CA 1
ATOM 991 C C . LYS A 1 135 ? 43.897 14.893 -33.552 1.00 57.12 135 LYS A C 1
ATOM 993 O O . LYS A 1 135 ? 45.093 14.625 -33.517 1.00 57.12 135 LYS A O 1
ATOM 998 N N . VAL A 1 136 ? 42.951 13.970 -33.357 1.00 55.75 136 VAL A N 1
ATOM 999 C CA . VAL A 1 136 ? 43.246 12.574 -32.960 1.00 55.75 136 VAL A CA 1
ATOM 1000 C C . VAL A 1 136 ? 43.269 11.608 -34.158 1.00 55.75 136 VAL A C 1
ATOM 1002 O O . VAL A 1 136 ? 43.817 10.519 -34.061 1.00 55.75 136 VAL A O 1
ATOM 1005 N N . VAL A 1 137 ? 42.735 12.011 -35.318 1.00 52.84 137 VAL A N 1
ATOM 1006 C CA . VAL A 1 137 ? 42.589 11.146 -36.513 1.00 52.84 137 VAL A CA 1
ATOM 1007 C C . VAL A 1 137 ? 43.844 11.124 -37.411 1.00 52.84 137 VAL A C 1
ATOM 1009 O O . VAL A 1 137 ? 43.905 10.356 -38.363 1.00 52.84 137 VAL A O 1
ATOM 1012 N N . ASN A 1 138 ? 44.869 11.934 -37.116 1.00 48.34 138 ASN A N 1
ATOM 1013 C CA . ASN A 1 138 ? 46.095 12.030 -37.926 1.00 48.34 138 ASN A CA 1
ATOM 1014 C C . ASN A 1 138 ? 47.375 11.742 -37.121 1.00 48.34 138 ASN A C 1
ATOM 1016 O O . ASN A 1 138 ? 48.275 12.583 -37.075 1.00 48.34 138 ASN A O 1
ATOM 1020 N N . LEU A 1 139 ? 47.460 10.561 -36.504 1.00 47.97 139 LEU A N 1
ATOM 1021 C CA . LEU A 1 139 ? 48.722 9.947 -36.070 1.00 47.97 139 LEU A CA 1
ATOM 1022 C C . LEU A 1 139 ? 48.754 8.475 -36.481 1.00 47.97 139 LEU A C 1
ATOM 1024 O O . LEU A 1 139 ? 47.764 7.769 -36.187 1.00 47.97 139 LEU A O 1
#

Organism: NCBI:txid474949

pLDDT: mean 79.21, std 9.33, range [47.97, 90.12]

Solvent-accessible surface area (backbone atoms only — not comparable to full-atom values): 7563 Å² total; per-residue (Å²): 111,53,74,68,55,53,52,52,53,47,53,52,44,27,54,51,33,51,53,49,53,52,50,47,44,71,72,42,34,82,38,85,92,41,27,72,66,71,46,90,54,93,46,69,69,59,34,52,52,32,54,50,52,49,37,52,49,32,16,53,50,21,15,50,51,27,54,79,68,67,51,60,57,44,42,50,72,72,44,63,74,78,73,53,58,70,57,21,12,48,51,46,0,50,59,30,36,47,51,71,69,56,52,51,54,52,50,51,52,51,50,51,56,49,50,54,51,52,52,52,51,50,53,50,54,52,52,53,54,61,73,65,40,82,82,71,81,77,122

Foldseek 3Di:
DDPVVVLVVLVVLLVVLVVVVVVCCVPCCPPPVCVLLNDADPDPVSNVVSLVVSLVSQLVSQLVVCLVVVPQVVVVVVPDPPPCSSVRSSVSSNSSSPDPVNSVVVVVVVVVVVVVVVVVVVVVVVVVVVVVPPVVPPD

Mean predicted aligned error: 10.59 Å

Radius of gyration: 22.99 Å; Cα contacts (8 Å, |Δi|>4): 103; chains: 1; bounding box: 67×31×64 Å

Sequence (139 aa):
MNLQSLVATSLALSVAVERVIEILKQSVGATPLFAWLFAPSTNPQMESWRCTAIHLLSALIGGAIAKFSGIDILSSLGASAGAHPVLSYGVMGLLSAGGSAFWNHALDLIKAVKIDKEDTARARVAADYHLSDPKVVNL